Protein AF-A0A6S7GXQ9-F1 (afdb_monomer)

Secondary structure (DSSP, 8-state):
-EETTEE---------S-HHHHHTT---EE--S-HHHHHHTSTT----SSEEEEEEEEEES---TTS---EEEEEEEEEEESSSSSSS--EEEEEEEEEEETTEEEEEEEEEEEE-STTSTT-EEE-B------

Radius of gyration: 14.05 Å; Cα contacts (8 Å, |Δi|>4): 322; chains: 1; bounding box: 35×30×40 Å

Nearest PDB structures (foldseek):
  8xi2-assembly1_c  TM=3.774E-01  e=3.260E+00  Chlamydomonas reinhardtii

Structure (mmCIF, N/CA/C/O backbone):
data_AF-A0A6S7GXQ9-F1
#
_entry.id   AF-A0A6S7GXQ9-F1
#
loop_
_atom_site.group_PDB
_atom_site.id
_atom_site.type_symbol
_atom_site.label_atom_id
_atom_site.label_alt_id
_atom_site.label_comp_id
_atom_site.label_asym_id
_atom_site.label_entity_id
_atom_site.label_seq_id
_atom_site.pdbx_PDB_ins_code
_atom_site.Cartn_x
_atom_site.Cartn_y
_atom_site.Cartn_z
_atom_site.occupancy
_atom_site.B_iso_or_equiv
_atom_site.auth_seq_id
_atom_site.auth_comp_id
_atom_site.auth_asym_id
_atom_site.auth_atom_id
_atom_site.pdbx_PDB_model_num
ATOM 1 N N . MET A 1 1 ? -11.739 -3.621 -0.130 1.00 97.19 1 MET A N 1
ATOM 2 C CA . MET A 1 1 ? -11.910 -2.622 -1.210 1.00 97.19 1 MET A CA 1
ATOM 3 C C . MET A 1 1 ? -13.032 -3.061 -2.134 1.00 97.19 1 MET A C 1
ATOM 5 O O . MET A 1 1 ? -13.255 -4.259 -2.260 1.00 97.19 1 MET A O 1
ATOM 9 N N . LYS A 1 2 ? -13.736 -2.113 -2.763 1.00 98.00 2 LYS A N 1
ATOM 10 C CA . LYS A 1 2 ? -14.791 -2.396 -3.743 1.00 98.00 2 LYS A CA 1
ATOM 11 C C . LYS A 1 2 ? -14.426 -1.859 -5.127 1.00 98.00 2 LYS A C 1
ATOM 13 O O . LYS A 1 2 ? -14.180 -0.663 -5.271 1.00 98.00 2 LYS A O 1
ATOM 18 N N . VAL A 1 3 ? -14.432 -2.737 -6.131 1.00 96.38 3 VAL A N 1
ATOM 19 C CA . VAL A 1 3 ? -14.197 -2.434 -7.556 1.00 96.38 3 VAL A CA 1
ATOM 20 C C . VAL A 1 3 ? -15.261 -3.171 -8.370 1.00 96.38 3 VAL A C 1
ATOM 22 O O . VAL A 1 3 ? -15.483 -4.355 -8.143 1.00 96.38 3 VAL A O 1
ATOM 25 N N . ASN A 1 4 ? -15.948 -2.488 -9.292 1.00 95.06 4 ASN A N 1
ATOM 26 C CA . ASN A 1 4 ? -16.985 -3.086 -10.154 1.00 95.06 4 ASN A CA 1
ATOM 27 C C . ASN A 1 4 ? -18.015 -3.947 -9.390 1.00 95.06 4 ASN A C 1
ATOM 29 O O . ASN A 1 4 ? -18.331 -5.063 -9.785 1.00 95.06 4 ASN A O 1
ATOM 33 N N . ASN A 1 5 ? -18.520 -3.433 -8.264 1.00 95.50 5 ASN A N 1
ATOM 34 C CA . ASN A 1 5 ? -19.440 -4.116 -7.341 1.00 95.50 5 ASN A CA 1
ATOM 35 C C . ASN A 1 5 ? -18.917 -5.352 -6.591 1.00 95.50 5 ASN A C 1
ATOM 37 O O . ASN A 1 5 ? -19.612 -5.827 -5.695 1.00 95.50 5 ASN A O 1
ATOM 41 N N . VAL A 1 6 ? -17.688 -5.796 -6.835 1.00 97.44 6 VAL A N 1
ATOM 42 C CA . VAL A 1 6 ? -17.037 -6.847 -6.046 1.00 97.44 6 VAL A CA 1
ATOM 43 C C . VAL A 1 6 ? -16.362 -6.217 -4.838 1.00 97.44 6 VAL A C 1
ATOM 45 O O . VAL A 1 6 ? -15.643 -5.231 -4.988 1.00 97.44 6 VAL A O 1
ATOM 48 N N . THR A 1 7 ? -16.606 -6.764 -3.645 1.00 98.00 7 THR A N 1
ATOM 49 C CA . THR A 1 7 ? -16.005 -6.283 -2.393 1.00 98.00 7 THR A CA 1
ATOM 50 C C . THR A 1 7 ? -15.172 -7.392 -1.765 1.00 98.00 7 THR A C 1
ATOM 52 O O . THR A 1 7 ? -15.725 -8.412 -1.369 1.00 98.00 7 THR A O 1
ATOM 55 N N . ASN A 1 8 ? -13.867 -7.156 -1.643 1.00 98.19 8 ASN A N 1
ATOM 56 C CA . ASN A 1 8 ? -12.916 -8.065 -1.002 1.00 98.19 8 ASN A CA 1
ATOM 57 C C . ASN A 1 8 ? -12.322 -7.410 0.250 1.00 98.19 8 ASN A C 1
ATOM 59 O O . ASN A 1 8 ? -12.255 -6.178 0.344 1.00 98.19 8 ASN A O 1
ATOM 63 N N . TRP A 1 9 ? -11.856 -8.222 1.191 1.00 97.44 9 TRP A N 1
ATOM 64 C CA . TRP A 1 9 ? -11.318 -7.775 2.473 1.00 97.44 9 TRP A CA 1
ATOM 65 C C . TRP A 1 9 ? -10.086 -8.586 2.838 1.00 97.44 9 TRP A C 1
ATOM 67 O O . TRP A 1 9 ? -9.997 -9.754 2.479 1.00 97.44 9 TRP A O 1
ATOM 77 N N . ILE A 1 10 ? -9.188 -7.955 3.585 1.00 97.50 10 ILE A N 1
ATOM 78 C CA . ILE A 1 10 ? -8.099 -8.625 4.290 1.00 97.50 10 ILE A CA 1
ATOM 79 C C . ILE A 1 10 ? -8.196 -8.260 5.761 1.00 97.50 10 ILE A C 1
ATOM 81 O O . ILE A 1 10 ? -8.741 -7.205 6.106 1.00 97.50 10 ILE A O 1
ATOM 85 N N . VAL A 1 11 ? -7.636 -9.111 6.609 1.00 96.19 11 VAL A N 1
ATOM 86 C CA . VAL A 1 11 ? -7.487 -8.837 8.036 1.00 96.19 11 VAL A CA 1
ATOM 87 C C . VAL A 1 11 ? -6.031 -8.486 8.299 1.00 96.19 11 VAL A C 1
ATOM 89 O O . VAL A 1 11 ? -5.126 -9.210 7.896 1.00 96.19 11 VAL A O 1
ATOM 92 N N . ILE A 1 12 ? -5.809 -7.362 8.974 1.00 95.12 12 ILE A N 1
ATOM 93 C CA . ILE A 1 12 ? -4.497 -6.985 9.495 1.00 95.12 12 ILE A CA 1
ATOM 94 C C . ILE A 1 12 ? -4.579 -7.161 11.004 1.00 95.12 12 ILE A C 1
ATOM 96 O O . ILE A 1 12 ? -5.183 -6.334 11.685 1.00 95.12 12 ILE A O 1
ATOM 100 N N . ASP A 1 13 ? -4.006 -8.252 11.507 1.00 93.44 13 ASP A N 1
ATOM 101 C CA . ASP A 1 13 ? -3.959 -8.516 12.942 1.00 93.44 13 ASP A CA 1
ATOM 102 C C . ASP A 1 13 ? -2.902 -7.621 13.594 1.00 93.44 13 ASP A C 1
ATOM 104 O O . ASP A 1 13 ? -1.693 -7.796 13.412 1.00 93.44 13 ASP A O 1
ATOM 108 N N . ARG A 1 14 ? -3.368 -6.579 14.282 1.00 90.19 14 ARG A N 1
ATOM 109 C CA . ARG A 1 14 ? -2.509 -5.571 14.892 1.00 90.19 14 ARG A CA 1
ATOM 110 C C . ARG A 1 14 ? -3.136 -5.036 16.162 1.00 90.19 14 ARG A C 1
ATOM 112 O O . ARG A 1 14 ? -4.185 -4.398 16.134 1.00 90.19 14 ARG A O 1
ATOM 119 N N . GLN A 1 15 ? -2.423 -5.204 17.267 1.00 93.50 15 GLN A N 1
ATOM 120 C CA . GLN A 1 15 ? -2.798 -4.592 18.529 1.00 93.50 15 GLN A CA 1
ATOM 121 C C . GLN A 1 15 ? -2.445 -3.101 18.516 1.00 93.50 15 GLN A C 1
ATOM 123 O O . GLN A 1 15 ? -1.275 -2.723 18.452 1.00 93.50 15 GLN A O 1
ATOM 128 N N . ALA A 1 16 ? -3.467 -2.257 18.595 1.00 92.19 16 ALA A N 1
ATOM 129 C CA . ALA A 1 16 ? -3.341 -0.809 18.661 1.00 92.19 16 ALA A CA 1
ATOM 130 C C . ALA A 1 16 ? -4.471 -0.230 19.514 1.00 92.19 16 ALA A C 1
ATOM 132 O O . ALA A 1 16 ? -5.539 -0.818 19.639 1.00 92.19 16 ALA A O 1
ATOM 133 N N . SER A 1 17 ? -4.256 0.949 20.090 1.00 94.12 17 SER A N 1
ATOM 134 C CA . SER A 1 17 ? -5.291 1.643 20.872 1.00 94.12 17 SER A CA 1
ATOM 135 C C . SER A 1 17 ? -6.305 2.388 19.998 1.00 94.12 17 SER A C 1
ATOM 137 O O . SER A 1 17 ? -7.419 2.649 20.438 1.00 94.12 17 SER A O 1
ATOM 139 N N . SER A 1 18 ? -5.929 2.760 18.773 1.00 94.62 18 SER A N 1
ATOM 140 C CA . SER A 1 18 ? -6.826 3.313 17.755 1.00 94.62 18 SER A CA 1
ATOM 141 C C . SER A 1 18 ? -6.126 3.349 16.397 1.00 94.62 18 SER A C 1
ATOM 143 O O . SER A 1 18 ? -4.896 3.380 16.332 1.00 94.62 18 SER A O 1
ATOM 145 N N . LEU A 1 19 ? -6.892 3.463 15.307 1.00 94.75 19 LEU A N 1
ATOM 146 C CA . LEU A 1 19 ? -6.313 3.739 13.987 1.00 94.75 19 LEU A CA 1
ATOM 147 C C . LEU A 1 19 ? -5.525 5.056 13.967 1.00 94.75 19 LEU A C 1
ATOM 149 O O . LEU A 1 19 ? -4.503 5.136 13.292 1.00 94.75 19 LEU A O 1
ATOM 153 N N . PHE A 1 20 ? -5.971 6.071 14.720 1.00 95.50 20 PHE A N 1
ATOM 154 C CA . PHE A 1 20 ? -5.269 7.350 14.829 1.00 95.50 20 PHE A CA 1
ATOM 155 C C . PHE A 1 20 ? -3.837 7.153 15.336 1.00 95.50 20 PHE A C 1
ATOM 157 O O . PHE A 1 20 ? -2.905 7.641 14.705 1.00 95.50 20 PHE A O 1
ATOM 164 N N . ASN A 1 21 ? -3.646 6.370 16.399 1.00 93.50 21 ASN A N 1
ATOM 165 C CA . ASN A 1 21 ? -2.317 6.116 16.964 1.00 93.50 21 ASN A CA 1
ATOM 166 C C . ASN A 1 21 ? -1.394 5.360 16.001 1.00 93.50 21 ASN A C 1
ATOM 168 O O . ASN A 1 21 ? -0.180 5.554 16.035 1.00 93.50 21 ASN A O 1
ATOM 172 N N . GLU A 1 22 ? -1.948 4.570 15.082 1.00 94.94 22 GLU A N 1
ATOM 173 C CA . GLU A 1 22 ? -1.150 3.899 14.058 1.00 94.94 22 GLU A CA 1
ATOM 174 C C . GLU A 1 22 ? -0.676 4.845 12.953 1.00 94.94 22 GLU A C 1
ATOM 176 O O . GLU A 1 22 ? 0.435 4.681 12.450 1.00 94.94 22 GLU A O 1
ATOM 181 N N . ILE A 1 23 ? -1.453 5.877 12.611 1.00 96.31 23 ILE A N 1
ATOM 182 C CA . ILE A 1 23 ? -1.170 6.729 11.445 1.00 96.31 23 ILE A CA 1
ATOM 183 C C . ILE A 1 23 ? -0.665 8.143 11.765 1.00 96.31 23 ILE A C 1
ATOM 185 O O . ILE A 1 23 ? -0.061 8.770 10.891 1.00 96.31 23 ILE A O 1
ATOM 189 N N . ALA A 1 24 ? -0.932 8.667 12.964 1.00 96.69 24 ALA A N 1
ATOM 190 C CA . ALA A 1 24 ? -0.780 10.090 13.278 1.00 96.69 24 ALA A CA 1
ATOM 191 C C . ALA A 1 24 ? 0.678 10.561 13.322 1.00 96.69 24 ALA A C 1
ATOM 193 O O . ALA A 1 24 ? 0.976 11.649 12.837 1.00 96.69 24 ALA A O 1
ATOM 194 N N . ASP A 1 25 ? 1.585 9.740 13.855 1.00 95.31 25 ASP A N 1
ATOM 195 C CA . ASP A 1 25 ? 3.007 10.087 13.975 1.00 95.31 25 ASP A CA 1
ATOM 196 C C . ASP A 1 25 ? 3.760 10.082 12.632 1.00 95.31 25 ASP A C 1
ATOM 198 O O . ASP A 1 25 ? 4.885 10.568 12.546 1.00 95.31 25 ASP A O 1
ATOM 202 N N . GLY A 1 26 ? 3.143 9.550 11.569 1.00 96.06 26 GLY A N 1
ATOM 203 C CA . GLY A 1 26 ? 3.746 9.465 10.241 1.00 96.06 26 GLY A CA 1
ATOM 204 C C . GLY A 1 26 ? 4.929 8.498 10.139 1.00 96.06 26 GLY A C 1
ATOM 205 O O . GLY A 1 26 ? 5.579 8.463 9.096 1.00 96.06 26 GLY A O 1
ATOM 206 N N . THR A 1 27 ? 5.207 7.710 11.177 1.00 96.25 27 THR A N 1
ATOM 207 C CA . THR A 1 27 ? 6.310 6.747 11.201 1.00 96.25 27 THR A CA 1
ATOM 208 C C . THR A 1 27 ? 5.901 5.433 10.556 1.00 96.25 27 THR A C 1
ATOM 210 O O . THR A 1 27 ? 4.748 5.000 10.661 1.00 96.25 27 THR A O 1
ATOM 213 N N . PHE A 1 28 ? 6.849 4.796 9.865 1.00 97.81 28 PHE A N 1
ATOM 214 C CA . PHE A 1 28 ? 6.599 3.504 9.243 1.00 97.81 28 PHE A CA 1
ATOM 215 C C . PHE A 1 28 ? 6.380 2.428 10.307 1.00 97.81 28 PHE A C 1
ATOM 217 O O . PHE A 1 28 ? 7.220 2.236 11.186 1.00 97.81 28 PHE A O 1
ATOM 224 N N . LYS A 1 29 ? 5.281 1.685 10.177 1.00 97.25 29 LYS A N 1
ATOM 225 C CA . LYS A 1 29 ? 4.946 0.552 11.045 1.00 97.25 29 LYS A CA 1
ATOM 226 C C . LYS A 1 29 ? 4.570 -0.632 10.172 1.00 97.25 29 LYS A C 1
ATOM 228 O O . LYS A 1 29 ? 3.636 -0.518 9.386 1.00 97.25 29 LYS A O 1
ATOM 233 N N . ASN A 1 30 ? 5.291 -1.742 10.282 1.00 97.12 30 ASN A N 1
ATOM 234 C CA . ASN A 1 30 ? 5.063 -2.908 9.428 1.00 97.12 30 ASN A CA 1
ATOM 235 C C . ASN A 1 30 ? 3.732 -3.614 9.732 1.00 97.12 30 ASN A C 1
ATOM 237 O O . ASN A 1 30 ? 3.195 -3.522 10.835 1.00 97.12 30 ASN A O 1
ATOM 241 N N . THR A 1 31 ? 3.230 -4.362 8.757 1.00 96.31 31 THR A N 1
ATOM 242 C CA . THR A 1 31 ? 2.178 -5.374 8.938 1.00 96.31 31 THR A CA 1
ATOM 243 C C . THR A 1 31 ? 2.711 -6.744 8.531 1.00 96.31 31 THR A C 1
ATOM 245 O O . THR A 1 31 ? 3.842 -6.854 8.058 1.00 96.31 31 THR A O 1
ATOM 248 N N . THR A 1 32 ? 1.922 -7.792 8.757 1.00 95.94 32 THR A N 1
ATOM 249 C CA . THR A 1 32 ? 2.288 -9.183 8.448 1.00 95.94 32 THR A CA 1
ATOM 250 C C . THR A 1 32 ? 1.231 -9.879 7.588 1.00 95.94 32 THR A C 1
ATOM 252 O O . THR A 1 32 ? 1.076 -11.092 7.686 1.00 95.94 32 THR A O 1
ATOM 255 N N . ALA A 1 33 ? 0.461 -9.126 6.792 1.00 97.00 33 ALA A N 1
ATOM 256 C CA . ALA A 1 33 ? -0.601 -9.700 5.965 1.00 97.00 33 ALA A CA 1
ATOM 257 C C . ALA A 1 33 ? -0.021 -10.468 4.767 1.00 97.00 33 ALA A C 1
ATOM 259 O O . ALA A 1 33 ? -0.511 -11.531 4.406 1.00 97.00 33 ALA A O 1
ATOM 260 N N . GLY A 1 34 ? 1.060 -9.965 4.175 1.00 97.44 34 GLY A N 1
ATOM 261 C CA . GLY A 1 34 ? 1.729 -10.577 3.036 1.00 97.44 34 GLY A CA 1
ATOM 262 C C . GLY A 1 34 ? 1.193 -10.104 1.683 1.00 97.44 34 GLY A C 1
ATOM 263 O O . GLY A 1 34 ? 0.058 -9.649 1.532 1.00 97.44 34 GLY A O 1
ATOM 264 N N . LYS A 1 35 ? 2.048 -10.209 0.659 1.00 97.19 35 LYS A N 1
ATOM 265 C CA . LYS A 1 35 ? 1.786 -9.724 -0.708 1.00 97.19 35 LYS A CA 1
ATOM 266 C C . LYS A 1 35 ? 0.495 -10.281 -1.309 1.00 97.19 35 LYS A C 1
ATOM 268 O O . LYS A 1 35 ? -0.251 -9.536 -1.944 1.00 97.19 35 LYS A O 1
ATOM 273 N N . ASP A 1 36 ? 0.247 -11.572 -1.122 1.00 97.25 36 ASP A N 1
ATOM 274 C CA . ASP A 1 36 ? -0.907 -12.247 -1.715 1.00 97.25 36 ASP A CA 1
ATOM 275 C C . ASP A 1 36 ? -2.226 -11.782 -1.092 1.00 97.25 36 ASP A C 1
ATOM 277 O O . ASP A 1 36 ? -3.189 -11.559 -1.827 1.00 97.25 36 ASP A O 1
ATOM 281 N N . GLU A 1 37 ? -2.244 -11.508 0.217 1.00 98.06 37 GLU A N 1
ATOM 282 C CA . GLU A 1 37 ? -3.390 -10.873 0.873 1.00 98.06 37 GLU A CA 1
ATOM 283 C C . GLU A 1 37 ? -3.649 -9.492 0.271 1.00 98.06 37 GLU A C 1
ATOM 285 O O . GLU A 1 37 ? -4.746 -9.203 -0.202 1.00 98.06 37 GLU A O 1
ATOM 290 N N . TRP A 1 38 ? -2.629 -8.640 0.157 1.00 98.12 38 TRP A N 1
ATOM 291 C CA . TRP A 1 38 ? -2.813 -7.330 -0.473 1.00 98.12 38 TRP A CA 1
ATOM 292 C C . TRP A 1 38 ? -3.321 -7.418 -1.919 1.00 98.12 38 TRP A C 1
ATOM 294 O O . TRP A 1 38 ? -4.157 -6.604 -2.317 1.00 98.12 38 TRP A O 1
ATOM 304 N N . LYS A 1 39 ? -2.867 -8.404 -2.704 1.00 96.94 39 LYS A N 1
ATOM 305 C CA . LYS A 1 39 ? -3.373 -8.641 -4.066 1.00 96.94 39 LYS A CA 1
ATOM 306 C C . LYS A 1 39 ? -4.830 -9.114 -4.078 1.00 96.94 39 LYS A C 1
ATOM 308 O O . LYS A 1 39 ? -5.562 -8.769 -5.008 1.00 96.94 39 LYS A O 1
ATOM 313 N N . SER A 1 40 ? -5.280 -9.842 -3.055 1.00 97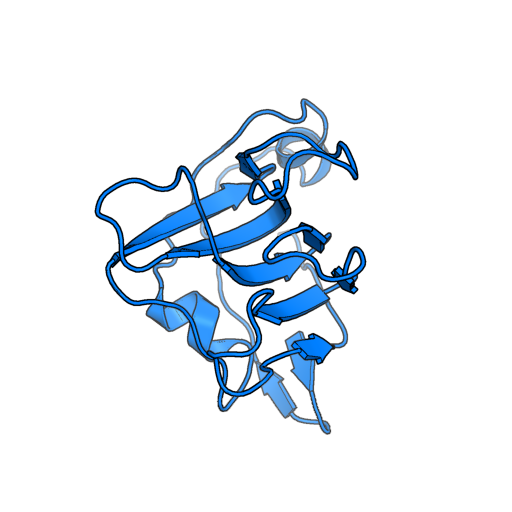.50 40 SER A N 1
ATOM 314 C CA . SER A 1 40 ? -6.658 -10.346 -2.955 1.00 97.50 40 SER A CA 1
ATOM 315 C C . SER A 1 40 ? -7.701 -9.218 -2.844 1.00 97.50 40 SER A C 1
ATOM 317 O O . SER A 1 40 ? -8.851 -9.380 -3.263 1.00 97.50 40 SER A O 1
ATOM 319 N N . LEU A 1 41 ? -7.303 -8.024 -2.380 1.00 97.44 41 LEU A N 1
ATOM 320 C CA . LEU A 1 41 ? -8.190 -6.859 -2.258 1.00 97.44 41 LEU A CA 1
ATOM 321 C C . LEU A 1 41 ? -8.819 -6.404 -3.580 1.00 97.44 41 LEU A C 1
ATOM 323 O O . LEU A 1 41 ? -9.893 -5.797 -3.556 1.00 97.44 41 LEU A O 1
ATOM 327 N N . ILE A 1 42 ? -8.149 -6.635 -4.711 1.00 96.31 42 ILE A N 1
ATOM 328 C CA . ILE A 1 42 ? -8.602 -6.214 -6.039 1.00 96.31 42 ILE A CA 1
ATOM 329 C C . ILE A 1 42 ? -8.292 -7.328 -7.041 1.00 96.31 42 ILE A C 1
ATOM 331 O O . ILE A 1 42 ? -7.130 -7.627 -7.318 1.00 96.31 42 ILE A O 1
ATOM 335 N N . ASN A 1 43 ? -9.340 -7.898 -7.640 1.00 93.44 43 ASN A N 1
ATOM 336 C CA . ASN A 1 43 ? -9.201 -8.902 -8.695 1.00 93.44 43 ASN A CA 1
ATOM 337 C C . ASN A 1 43 ? -8.393 -8.335 -9.873 1.00 93.44 43 ASN A C 1
ATOM 339 O O . ASN A 1 43 ? -8.707 -7.260 -10.386 1.00 93.44 43 ASN A O 1
ATOM 343 N N . GLY A 1 44 ? -7.365 -9.067 -10.307 1.00 91.19 44 GLY A N 1
ATOM 344 C CA . GLY A 1 44 ? -6.471 -8.633 -11.385 1.00 91.19 44 GLY A CA 1
ATOM 345 C C . GLY A 1 44 ? -5.463 -7.550 -10.982 1.00 91.19 44 GLY A C 1
ATOM 346 O O . GLY A 1 44 ? -4.846 -6.950 -11.860 1.00 91.19 44 GLY A O 1
ATOM 347 N N . SER A 1 45 ? -5.290 -7.280 -9.683 1.00 93.25 45 SER A N 1
ATOM 348 C CA . SER A 1 45 ? -4.233 -6.385 -9.209 1.00 93.25 45 SER A CA 1
ATOM 349 C C . SER A 1 45 ? -2.835 -6.926 -9.511 1.00 93.25 45 SER A C 1
ATOM 351 O O . SER A 1 45 ? -2.608 -8.135 -9.616 1.00 93.25 45 SER A O 1
ATOM 353 N N . SER A 1 46 ? -1.882 -6.005 -9.638 1.00 91.00 46 SER A N 1
ATOM 354 C CA . SER A 1 46 ? -0.492 -6.324 -9.936 1.00 91.00 46 SER A CA 1
ATOM 355 C C . SER A 1 46 ? 0.468 -5.570 -9.020 1.00 91.00 46 SER A C 1
ATOM 357 O O . SER A 1 46 ? 0.286 -4.386 -8.726 1.00 91.00 46 SER A O 1
ATOM 359 N N . LEU A 1 47 ? 1.503 -6.282 -8.584 1.00 93.25 47 LEU A N 1
ATOM 360 C CA . LEU A 1 47 ? 2.640 -5.780 -7.825 1.00 93.25 47 LEU A CA 1
ATOM 361 C C . LEU A 1 47 ? 3.903 -6.382 -8.437 1.00 93.25 47 LEU A C 1
ATOM 363 O O . LEU A 1 47 ? 3.899 -7.551 -8.817 1.00 93.25 47 LEU A O 1
ATOM 367 N N . GLN A 1 48 ? 4.978 -5.603 -8.494 1.00 92.50 48 GLN A N 1
ATOM 368 C CA . GLN A 1 48 ? 6.305 -6.099 -8.862 1.00 92.50 48 GLN A CA 1
ATOM 369 C C . GLN A 1 48 ? 6.808 -7.174 -7.889 1.00 92.50 48 GLN A C 1
ATOM 371 O O . GLN A 1 48 ? 6.248 -7.357 -6.809 1.00 92.50 48 GLN A O 1
ATOM 376 N N . GLU A 1 49 ? 7.834 -7.931 -8.283 1.00 91.81 49 GLU A N 1
ATOM 377 C CA . GLU A 1 49 ? 8.074 -9.234 -7.655 1.00 91.81 49 GLU A CA 1
ATOM 378 C C . GLU A 1 49 ? 8.776 -9.206 -6.292 1.00 91.81 49 GLU A C 1
ATOM 380 O O . GLU A 1 49 ? 8.380 -9.955 -5.395 1.00 91.81 49 GLU A O 1
ATOM 385 N N . ASN A 1 50 ? 9.753 -8.321 -6.106 1.00 93.62 50 ASN A N 1
ATOM 386 C CA . ASN A 1 50 ? 10.818 -8.534 -5.126 1.00 93.62 50 ASN A CA 1
ATOM 387 C C . ASN A 1 50 ? 10.592 -7.804 -3.797 1.00 93.62 50 ASN A C 1
ATOM 389 O O . ASN A 1 50 ? 10.274 -8.446 -2.796 1.00 93.62 50 ASN A O 1
ATOM 393 N N . CYS A 1 51 ? 10.740 -6.478 -3.747 1.00 94.75 51 CYS A N 1
ATOM 394 C CA . CYS A 1 51 ? 10.385 -5.734 -2.539 1.00 94.75 51 CYS A CA 1
ATOM 395 C C . CYS A 1 51 ? 8.888 -5.906 -2.254 1.00 94.75 51 CYS A C 1
ATOM 397 O O . CYS A 1 51 ? 8.072 -5.718 -3.148 1.00 94.75 51 CYS A O 1
ATOM 399 N N . ASN A 1 52 ? 8.525 -6.196 -1.006 1.00 96.25 52 ASN A N 1
ATOM 400 C CA . ASN A 1 52 ? 7.136 -6.350 -0.568 1.00 96.25 52 ASN A CA 1
ATOM 401 C C . ASN A 1 52 ? 6.923 -5.626 0.768 1.00 96.25 52 ASN A C 1
ATOM 403 O O . ASN A 1 52 ? 6.579 -6.232 1.780 1.00 96.25 52 ASN A O 1
ATOM 407 N N . LYS A 1 53 ? 7.217 -4.321 0.805 1.00 97.81 53 LYS A N 1
ATOM 408 C CA . LYS A 1 53 ? 7.171 -3.551 2.053 1.00 97.81 53 LYS A CA 1
ATOM 409 C C . LYS A 1 53 ? 5.749 -3.099 2.335 1.00 97.81 53 LYS A C 1
ATOM 411 O O . LYS A 1 53 ? 5.225 -2.208 1.671 1.00 97.81 53 LYS A O 1
ATOM 416 N N . GLU A 1 54 ? 5.142 -3.731 3.328 1.00 98.06 54 GLU A N 1
ATOM 417 C CA . GLU A 1 54 ? 3.780 -3.462 3.776 1.00 98.06 54 GLU A CA 1
ATOM 418 C C . GLU A 1 54 ? 3.737 -2.752 5.129 1.00 98.06 54 GLU A C 1
ATOM 420 O O . GLU A 1 54 ? 4.615 -2.934 5.978 1.00 98.06 54 GLU A O 1
ATOM 425 N N . GLY A 1 55 ? 2.705 -1.937 5.327 1.00 97.75 55 GLY A N 1
ATOM 426 C CA . GLY A 1 55 ? 2.430 -1.317 6.609 1.00 97.75 55 GLY A CA 1
ATOM 427 C C . GLY A 1 55 ? 1.760 0.047 6.524 1.00 97.75 55 GLY A C 1
ATOM 428 O O . GLY A 1 55 ? 1.104 0.402 5.542 1.00 97.75 55 GLY A O 1
ATOM 429 N N . TYR A 1 56 ? 1.948 0.820 7.589 1.00 97.81 56 TYR A N 1
ATOM 430 C CA . TYR A 1 56 ? 1.456 2.181 7.749 1.00 97.81 56 TYR A CA 1
ATOM 431 C C . TYR A 1 56 ? 2.546 3.196 7.407 1.00 97.81 56 TYR A C 1
ATOM 433 O O . TYR A 1 56 ? 3.726 2.956 7.658 1.00 97.81 56 TYR A O 1
ATOM 441 N N . ASN A 1 57 ? 2.136 4.351 6.878 1.00 97.81 57 ASN A N 1
ATOM 442 C CA . ASN A 1 57 ? 2.970 5.530 6.618 1.00 97.81 57 ASN A CA 1
ATOM 443 C C . ASN A 1 57 ? 4.264 5.249 5.835 1.00 97.81 57 ASN A C 1
ATOM 445 O O . ASN A 1 57 ? 5.314 5.822 6.130 1.00 97.81 57 ASN A O 1
ATOM 449 N N . PHE A 1 58 ? 4.218 4.383 4.824 1.00 97.31 58 PHE A N 1
ATOM 450 C CA . PHE A 1 58 ? 5.378 4.219 3.958 1.00 97.31 58 PHE A CA 1
ATOM 451 C C . PHE A 1 58 ? 5.598 5.485 3.121 1.00 97.31 58 PHE A C 1
ATOM 453 O O . PHE A 1 58 ? 4.664 6.060 2.551 1.00 97.31 58 PHE A O 1
ATOM 460 N N . HIS A 1 59 ? 6.860 5.896 3.030 1.00 94.69 59 HIS A N 1
ATOM 461 C CA . HIS A 1 59 ? 7.293 7.032 2.239 1.00 94.69 59 HIS A CA 1
ATOM 462 C C . HIS A 1 59 ? 8.719 6.823 1.729 1.00 94.69 59 HIS A C 1
ATOM 464 O O . HIS A 1 59 ? 9.610 6.478 2.507 1.00 94.69 59 HIS A O 1
ATOM 470 N N . LYS A 1 60 ? 8.943 7.055 0.436 1.00 92.44 60 LYS A N 1
ATOM 471 C CA . LYS A 1 60 ? 10.270 7.015 -0.181 1.00 92.44 60 LYS A CA 1
ATOM 472 C C . LYS A 1 60 ? 10.355 8.009 -1.337 1.00 92.44 60 LYS A C 1
ATOM 474 O O . LYS A 1 60 ? 9.372 8.218 -2.049 1.00 92.44 60 LYS A O 1
ATOM 479 N N . GLY A 1 61 ? 11.548 8.567 -1.527 1.00 85.38 61 GLY A N 1
ATOM 480 C CA . GLY A 1 61 ? 11.864 9.501 -2.604 1.00 85.38 61 GLY A CA 1
ATOM 481 C C . GLY A 1 61 ? 11.520 10.953 -2.288 1.00 85.38 61 GLY A C 1
ATOM 482 O O . GLY A 1 61 ? 10.954 11.263 -1.243 1.00 85.38 61 GLY A O 1
ATOM 483 N N . HIS A 1 62 ? 11.861 11.841 -3.219 1.00 72.38 62 HIS A N 1
ATOM 484 C CA . HIS A 1 62 ? 11.572 13.272 -3.142 1.00 72.38 62 HIS A CA 1
ATOM 485 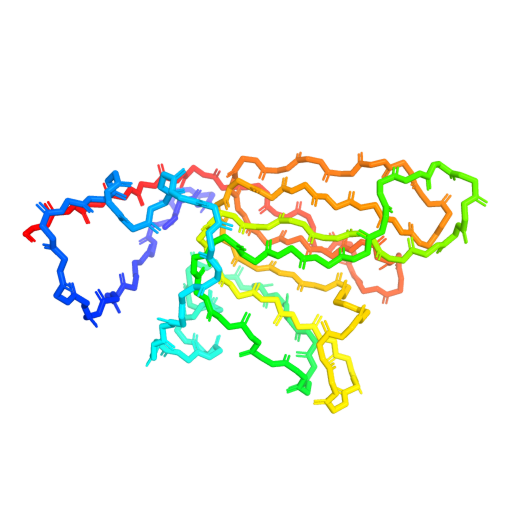C C . HIS A 1 62 ? 10.388 13.620 -4.041 1.00 72.38 62 HIS A C 1
ATOM 487 O O . HIS A 1 62 ? 10.299 13.137 -5.165 1.00 72.38 62 HIS A O 1
ATOM 493 N N . SER A 1 63 ? 9.478 14.472 -3.567 1.00 67.88 63 SER A N 1
ATOM 494 C CA . SER A 1 63 ? 8.310 14.919 -4.346 1.00 67.88 63 SER A CA 1
ATOM 495 C C . SER A 1 63 ? 8.665 15.834 -5.524 1.00 67.88 63 SER A C 1
ATOM 497 O O . SER A 1 63 ? 7.776 16.228 -6.285 1.00 67.88 63 SER A O 1
ATOM 499 N N . ASP A 1 64 ? 9.942 16.188 -5.660 1.00 65.50 64 ASP A N 1
ATOM 500 C CA . ASP A 1 64 ? 10.407 17.255 -6.532 1.00 65.50 64 ASP A CA 1
ATOM 501 C C . ASP A 1 64 ? 10.333 16.862 -8.005 1.00 65.50 64 ASP A C 1
ATOM 503 O O . ASP A 1 64 ? 10.745 15.782 -8.442 1.00 65.50 64 ASP A O 1
ATOM 507 N N . VAL A 1 65 ? 9.773 17.791 -8.776 1.00 56.69 65 VAL A N 1
ATOM 508 C CA . VAL A 1 65 ? 9.260 17.580 -10.130 1.00 56.69 65 VAL A CA 1
ATOM 509 C C . VAL A 1 65 ? 10.362 17.241 -11.134 1.00 56.69 65 VAL A C 1
ATOM 511 O O . VAL A 1 65 ? 10.121 16.475 -12.070 1.00 56.69 65 VAL A O 1
ATOM 514 N N . GLU A 1 66 ? 11.554 17.787 -10.908 1.00 58.09 66 GLU A N 1
ATOM 515 C CA . GLU A 1 66 ? 12.665 17.841 -11.863 1.00 58.09 66 GLU A CA 1
ATOM 516 C C . GLU A 1 66 ? 13.569 16.608 -11.828 1.00 58.09 66 GLU A C 1
ATOM 518 O O . GLU A 1 66 ? 14.309 16.349 -12.771 1.00 58.09 66 GLU A O 1
ATOM 523 N N . SER A 1 67 ? 13.502 15.820 -10.758 1.00 60.03 67 SER A N 1
ATOM 524 C CA . SER A 1 67 ? 14.565 14.867 -10.448 1.00 60.03 67 SER A CA 1
ATOM 525 C C . SER A 1 67 ? 14.466 13.525 -11.185 1.00 60.03 67 SER A C 1
ATOM 527 O O . SER A 1 67 ? 15.404 12.735 -11.158 1.00 60.03 67 SER A O 1
ATOM 529 N N . GLY A 1 68 ? 13.327 13.227 -11.825 1.00 63.75 68 GLY A N 1
ATOM 530 C CA . GLY A 1 68 ? 13.068 11.926 -12.463 1.00 63.75 68 GLY A CA 1
ATOM 531 C C . GLY A 1 68 ? 13.003 10.738 -11.487 1.00 63.75 68 GLY A C 1
ATOM 532 O O . GLY A 1 68 ? 12.618 9.639 -11.892 1.00 63.75 68 GLY A O 1
ATOM 533 N N . PHE A 1 69 ? 13.321 10.9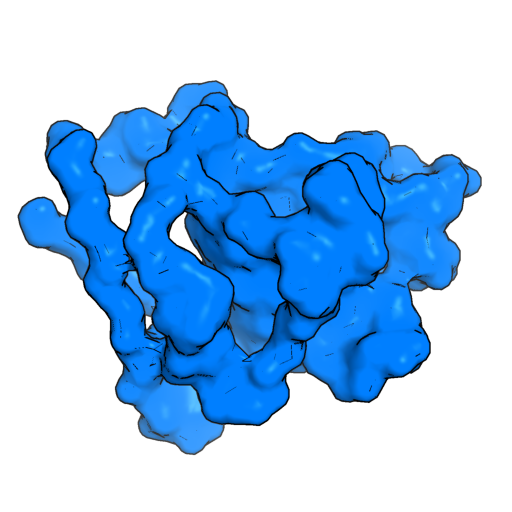54 -10.205 1.00 77.31 69 PHE A N 1
ATOM 534 C CA . PHE A 1 69 ? 13.307 9.936 -9.169 1.00 77.31 69 PHE A CA 1
ATOM 535 C C . PHE A 1 69 ? 11.889 9.471 -8.845 1.00 77.31 69 PHE A C 1
ATOM 537 O O . PHE A 1 69 ? 10.886 10.156 -9.062 1.00 77.31 69 PHE A O 1
ATOM 544 N N . ILE A 1 70 ? 11.830 8.257 -8.312 1.00 85.81 70 ILE A N 1
ATOM 545 C CA . ILE A 1 70 ? 10.600 7.649 -7.835 1.00 85.81 70 ILE A CA 1
ATOM 546 C C . ILE A 1 70 ? 10.255 8.231 -6.467 1.00 85.81 70 ILE A C 1
ATOM 548 O O . ILE A 1 70 ? 11.045 8.155 -5.533 1.00 85.81 70 ILE A O 1
ATOM 552 N N . TYR A 1 71 ? 9.045 8.762 -6.362 1.00 89.88 71 TYR A N 1
ATOM 553 C CA . TYR A 1 71 ? 8.383 9.172 -5.137 1.00 89.88 71 TYR A CA 1
ATOM 554 C C . TYR A 1 71 ? 7.180 8.272 -4.902 1.00 89.88 71 TYR A C 1
ATOM 556 O O . TYR A 1 71 ? 6.331 8.116 -5.786 1.00 89.88 71 TYR A O 1
ATOM 564 N N . MET A 1 72 ? 7.058 7.734 -3.695 1.00 92.12 72 MET A N 1
ATOM 565 C CA . MET A 1 72 ? 5.870 7.000 -3.294 1.00 92.12 72 MET A CA 1
ATOM 566 C C . MET A 1 72 ? 5.566 7.214 -1.824 1.00 92.12 72 MET A C 1
ATOM 568 O O . MET A 1 72 ? 6.412 7.019 -0.953 1.00 92.12 72 MET A O 1
ATOM 572 N N . LYS A 1 73 ? 4.320 7.581 -1.556 1.00 94.81 73 LYS A N 1
ATOM 573 C CA . LYS A 1 73 ? 3.723 7.664 -0.234 1.00 94.81 73 LYS A CA 1
ATOM 574 C C . LYS A 1 73 ? 2.463 6.816 -0.224 1.00 94.81 73 LYS A C 1
ATOM 576 O O . LYS A 1 73 ? 1.621 6.959 -1.108 1.00 94.81 73 LYS A O 1
ATOM 581 N N . ILE A 1 74 ? 2.323 5.973 0.789 1.00 96.75 74 ILE A N 1
ATOM 582 C CA . ILE A 1 74 ? 1.109 5.200 1.036 1.00 96.75 74 ILE A CA 1
ATOM 583 C C . ILE A 1 74 ? 0.812 5.206 2.531 1.00 96.75 74 ILE A C 1
ATOM 585 O O . ILE A 1 74 ? 1.705 5.056 3.366 1.00 96.75 74 ILE A O 1
ATOM 589 N N . ARG A 1 75 ? -0.450 5.457 2.884 1.00 97.62 75 ARG A N 1
ATOM 590 C CA . ARG A 1 75 ? -0.854 5.589 4.285 1.00 97.62 75 ARG A CA 1
ATOM 591 C C . ARG A 1 75 ? -1.011 4.235 4.954 1.00 97.62 75 ARG A C 1
ATOM 593 O O . ARG A 1 75 ? -0.575 4.087 6.087 1.00 97.62 75 ARG A O 1
ATOM 600 N N . ILE A 1 76 ? -1.646 3.295 4.265 1.00 98.00 76 ILE A N 1
ATOM 601 C CA . ILE A 1 76 ? -1.832 1.908 4.697 1.00 98.00 76 ILE A CA 1
ATOM 602 C C . ILE A 1 76 ? -1.767 1.065 3.435 1.00 98.00 76 ILE A C 1
ATOM 604 O O . ILE A 1 76 ? -2.567 1.299 2.530 1.00 98.00 76 ILE A O 1
ATOM 608 N N . GLY A 1 77 ? -0.833 0.131 3.334 1.00 98.12 77 GLY A N 1
ATOM 609 C CA . GLY A 1 77 ? -0.725 -0.682 2.132 1.00 98.12 77 GLY A CA 1
ATOM 610 C C . GLY A 1 77 ? 0.610 -1.368 1.959 1.00 98.12 77 GLY A C 1
ATOM 611 O O . GLY A 1 77 ? 1.458 -1.341 2.845 1.00 98.12 77 GLY A O 1
ATOM 612 N N . ILE A 1 78 ? 0.789 -1.935 0.774 1.00 98.31 78 ILE A N 1
ATOM 613 C CA . ILE A 1 78 ? 2.031 -2.544 0.315 1.00 98.31 78 ILE A CA 1
ATOM 614 C C . ILE A 1 78 ? 2.601 -1.761 -0.860 1.00 98.31 78 ILE A C 1
ATOM 616 O O . ILE A 1 78 ? 1.861 -1.306 -1.736 1.00 98.31 78 ILE A O 1
ATOM 620 N N . VAL A 1 79 ? 3.924 -1.639 -0.892 1.00 96.81 79 VAL A N 1
ATOM 621 C CA . VAL A 1 79 ? 4.680 -1.195 -2.063 1.00 96.81 79 VAL A CA 1
ATOM 622 C C . VAL A 1 79 ? 5.596 -2.307 -2.554 1.00 96.81 79 VAL A C 1
ATOM 624 O O . VAL A 1 79 ? 6.086 -3.114 -1.759 1.00 96.81 79 VAL A O 1
ATOM 627 N N . ALA A 1 80 ? 5.853 -2.316 -3.858 1.00 95.06 80 ALA A N 1
ATOM 628 C CA . ALA A 1 80 ? 6.740 -3.279 -4.482 1.00 95.06 80 ALA A CA 1
ATOM 629 C C . ALA A 1 80 ? 7.561 -2.693 -5.636 1.00 95.06 80 ALA A C 1
ATOM 631 O O . ALA A 1 80 ? 7.144 -1.750 -6.322 1.00 95.06 80 ALA A O 1
ATOM 632 N N . ASN A 1 81 ? 8.735 -3.293 -5.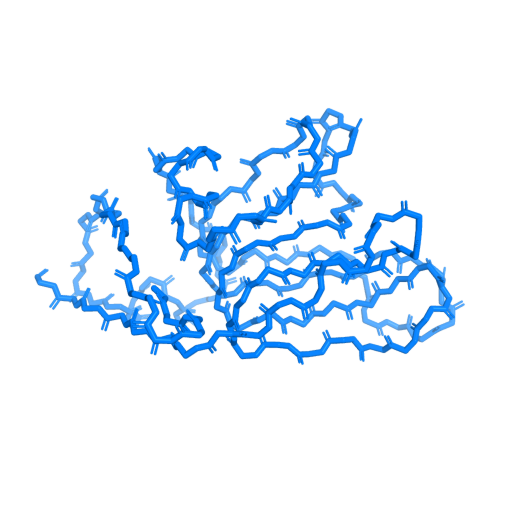851 1.00 93.00 81 ASN A N 1
ATOM 633 C CA . ASN A 1 81 ? 9.585 -3.118 -7.028 1.00 93.00 81 ASN A CA 1
ATOM 634 C C . ASN A 1 81 ? 10.281 -4.438 -7.414 1.00 93.00 81 ASN A C 1
ATOM 636 O O . ASN A 1 81 ? 10.149 -5.456 -6.740 1.00 93.00 81 ASN A O 1
ATOM 640 N N . ASN A 1 82 ? 11.034 -4.420 -8.514 1.00 91.81 82 ASN A N 1
ATOM 641 C CA . ASN A 1 82 ? 11.836 -5.562 -8.970 1.00 91.81 82 ASN A CA 1
ATOM 642 C C . ASN A 1 82 ? 13.242 -5.610 -8.343 1.00 91.81 82 ASN A C 1
ATOM 644 O O . ASN A 1 82 ? 14.092 -6.361 -8.809 1.00 91.81 82 ASN A O 1
ATOM 648 N N . GLN A 1 83 ? 13.522 -4.799 -7.323 1.00 91.38 83 GLN A N 1
ATOM 649 C CA . GLN A 1 83 ? 14.832 -4.735 -6.678 1.00 91.38 83 GLN A CA 1
ATOM 650 C C . GLN A 1 83 ? 14.721 -5.404 -5.305 1.00 91.38 83 GLN A C 1
ATOM 652 O O . GLN A 1 83 ? 13.619 -5.632 -4.808 1.00 91.38 83 GLN A O 1
ATOM 657 N N . ASN A 1 84 ? 15.855 -5.774 -4.715 1.00 92.06 84 ASN A N 1
ATOM 658 C CA . ASN A 1 84 ? 15.860 -6.414 -3.396 1.00 92.06 84 ASN A CA 1
ATOM 659 C C . ASN A 1 84 ? 15.524 -5.412 -2.283 1.00 92.06 84 ASN A C 1
ATOM 661 O O . ASN A 1 84 ? 14.984 -5.785 -1.244 1.00 92.06 84 ASN A O 1
ATOM 665 N N . ASP A 1 85 ? 15.851 -4.141 -2.503 1.00 92.81 85 ASP A N 1
ATOM 666 C CA . ASP A 1 85 ? 15.481 -3.028 -1.644 1.00 92.81 85 ASP A CA 1
ATOM 667 C C . ASP A 1 85 ? 14.169 -2.368 -2.094 1.00 92.81 85 ASP A C 1
ATOM 669 O O . ASP A 1 85 ? 13.692 -2.532 -3.216 1.00 92.81 85 ASP A O 1
ATOM 673 N N . CYS A 1 86 ? 13.605 -1.563 -1.200 1.00 92.75 86 CYS A N 1
ATOM 674 C CA . CYS A 1 86 ? 12.355 -0.842 -1.411 1.00 92.75 86 CYS A CA 1
ATOM 675 C C . CYS A 1 86 ? 12.584 0.651 -1.669 1.00 92.75 86 CYS A C 1
ATOM 677 O O . CYS A 1 86 ? 11.779 1.479 -1.231 1.00 92.75 86 CYS A O 1
ATOM 679 N N . ASP A 1 87 ? 13.690 1.007 -2.330 1.00 90.38 87 ASP A N 1
ATOM 680 C CA . ASP A 1 87 ? 14.088 2.405 -2.489 1.00 90.38 87 ASP A CA 1
ATOM 681 C C . ASP A 1 87 ? 13.484 3.071 -3.725 1.00 90.38 87 ASP A C 1
ATOM 683 O O . ASP A 1 87 ? 13.346 4.294 -3.768 1.00 90.38 87 ASP A O 1
ATOM 687 N N . THR A 1 88 ? 13.057 2.266 -4.696 1.00 89.25 88 THR A N 1
ATOM 688 C CA . THR A 1 88 ? 12.450 2.704 -5.961 1.00 89.25 88 THR A CA 1
ATOM 689 C C . THR A 1 88 ? 11.119 1.984 -6.252 1.00 89.25 88 THR A C 1
ATOM 691 O O . THR A 1 88 ? 10.954 1.398 -7.324 1.00 89.25 88 THR A O 1
ATOM 694 N N . PRO A 1 89 ? 10.142 1.981 -5.322 1.00 91.69 89 PRO A N 1
ATOM 695 C CA . PRO A 1 89 ? 8.859 1.294 -5.507 1.00 91.69 89 PRO A CA 1
ATOM 696 C C . PRO A 1 89 ? 8.099 1.824 -6.731 1.00 91.69 89 PRO A C 1
ATOM 698 O O 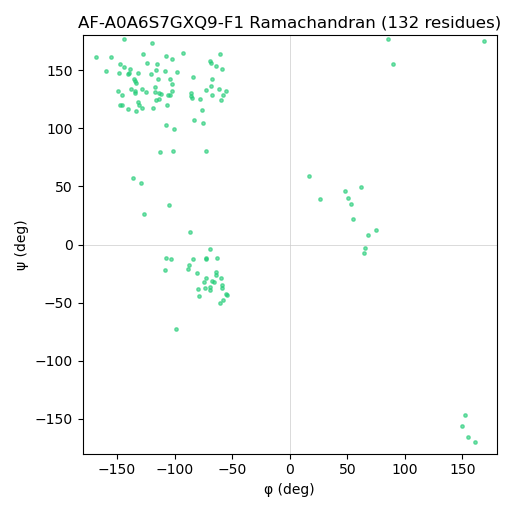. PRO A 1 89 ? 7.824 3.017 -6.800 1.00 91.69 89 PRO A O 1
ATOM 701 N N . ASN A 1 90 ? 7.716 0.975 -7.694 1.00 88.94 90 ASN A N 1
ATOM 702 C CA . ASN A 1 90 ? 6.920 1.426 -8.852 1.00 88.94 90 ASN A CA 1
ATOM 703 C C . ASN A 1 90 ? 5.461 0.966 -8.802 1.00 88.94 90 ASN A C 1
ATOM 705 O O . ASN A 1 90 ? 4.644 1.486 -9.568 1.00 88.94 90 ASN A O 1
ATOM 709 N N . THR A 1 91 ? 5.123 0.041 -7.899 1.00 92.69 91 THR A N 1
ATOM 710 C CA . THR A 1 91 ? 3.771 -0.510 -7.740 1.00 92.69 91 THR A CA 1
ATOM 711 C C . THR A 1 91 ? 3.324 -0.504 -6.282 1.00 92.69 91 THR A C 1
ATOM 713 O O . THR A 1 91 ? 4.147 -0.639 -5.377 1.00 92.69 91 THR A O 1
ATOM 716 N N . CYS A 1 92 ? 2.026 -0.334 -6.037 1.00 95.50 92 CYS A N 1
ATOM 717 C CA . CYS A 1 92 ? 1.451 -0.424 -4.696 1.00 95.50 92 CYS A CA 1
ATOM 718 C C . CYS A 1 92 ? -0.038 -0.791 -4.699 1.00 95.50 92 CYS A C 1
ATOM 720 O O . CYS A 1 92 ? -0.736 -0.649 -5.709 1.00 95.50 92 CYS A O 1
ATOM 722 N N . ILE A 1 93 ? -0.524 -1.259 -3.547 1.00 97.19 93 ILE A N 1
ATOM 723 C CA . ILE A 1 93 ? -1.947 -1.453 -3.244 1.00 97.19 93 ILE A CA 1
ATOM 724 C C . ILE A 1 93 ? -2.215 -0.892 -1.851 1.00 97.19 93 ILE A C 1
ATOM 726 O O . ILE A 1 93 ? -1.484 -1.206 -0.915 1.00 97.19 93 ILE A O 1
ATOM 730 N N . GLY A 1 94 ? -3.269 -0.092 -1.695 1.00 97.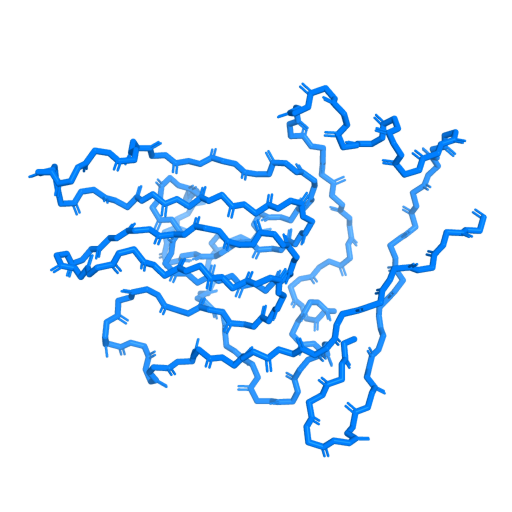62 94 GLY A N 1
ATOM 731 C CA . GLY A 1 94 ? -3.695 0.377 -0.377 1.00 97.62 94 GLY A CA 1
ATOM 732 C C . GLY A 1 94 ? -4.420 1.715 -0.401 1.00 97.62 94 GLY A C 1
ATOM 733 O O . GLY A 1 94 ? -5.158 2.011 -1.338 1.00 97.62 94 GLY A O 1
ATOM 734 N N . PHE A 1 95 ? -4.234 2.501 0.656 1.00 97.62 95 PHE A N 1
ATOM 735 C CA . PHE A 1 95 ? -4.958 3.731 0.970 1.00 97.62 95 PHE A CA 1
ATOM 736 C C . PHE A 1 95 ? -4.009 4.926 1.070 1.00 97.62 95 PHE A C 1
ATOM 738 O O . PHE A 1 95 ? -2.884 4.809 1.557 1.00 97.62 95 PHE A O 1
ATOM 745 N N . GLY A 1 96 ? -4.492 6.102 0.670 1.00 96.12 96 GLY A N 1
ATOM 746 C CA . GLY A 1 96 ? -3.759 7.363 0.721 1.00 96.12 96 GLY A CA 1
ATOM 747 C C . GLY A 1 96 ? -2.502 7.340 -0.141 1.00 96.12 96 GLY A C 1
ATOM 748 O O . GLY A 1 96 ? -1.426 7.671 0.358 1.00 96.12 96 GLY A O 1
ATOM 749 N N . ILE A 1 97 ? -2.631 6.907 -1.398 1.00 94.31 97 ILE A N 1
ATOM 750 C CA . ILE A 1 97 ? -1.508 6.767 -2.322 1.00 94.31 97 ILE A CA 1
ATOM 751 C C . ILE A 1 97 ? -1.233 8.112 -2.995 1.00 94.31 97 ILE A C 1
ATOM 753 O O . ILE A 1 97 ? -2.112 8.704 -3.625 1.00 94.31 97 ILE A O 1
ATOM 757 N N . SER A 1 98 ? 0.014 8.561 -2.906 1.00 91.56 98 SER A N 1
ATOM 758 C CA . SER A 1 98 ? 0.558 9.641 -3.723 1.00 91.56 98 SER A CA 1
ATOM 759 C C . SER A 1 98 ? 1.890 9.183 -4.283 1.00 91.56 98 SER A C 1
ATOM 761 O O . SER A 1 98 ? 2.778 8.783 -3.531 1.00 91.56 98 SER A O 1
ATOM 763 N N . ALA A 1 99 ? 2.025 9.197 -5.601 1.00 89.38 99 ALA A N 1
ATOM 764 C CA . ALA A 1 99 ? 3.229 8.721 -6.250 1.00 89.38 99 ALA A CA 1
ATOM 765 C C . ALA A 1 99 ? 3.600 9.609 -7.443 1.00 89.38 99 ALA A C 1
ATOM 767 O O . ALA A 1 99 ? 2.738 10.147 -8.140 1.00 89.38 99 ALA A O 1
ATOM 768 N N . ARG A 1 100 ? 4.903 9.748 -7.693 1.00 86.75 100 ARG A N 1
ATOM 769 C CA . ARG A 1 100 ? 5.488 10.426 -8.860 1.00 86.75 100 ARG A CA 1
ATOM 770 C C . ARG A 1 100 ? 6.695 9.620 -9.354 1.00 86.75 100 ARG A C 1
ATOM 772 O O . ARG A 1 100 ? 7.368 8.986 -8.554 1.00 86.75 100 ARG A O 1
ATOM 779 N N . GLY A 1 101 ? 6.974 9.601 -10.651 1.00 82.88 101 GLY A N 1
ATOM 780 C CA . GLY A 1 101 ? 8.148 8.898 -11.169 1.00 82.88 101 GLY A CA 1
ATOM 781 C C . GLY A 1 101 ? 8.134 8.772 -12.682 1.00 82.88 101 GLY A C 1
ATOM 782 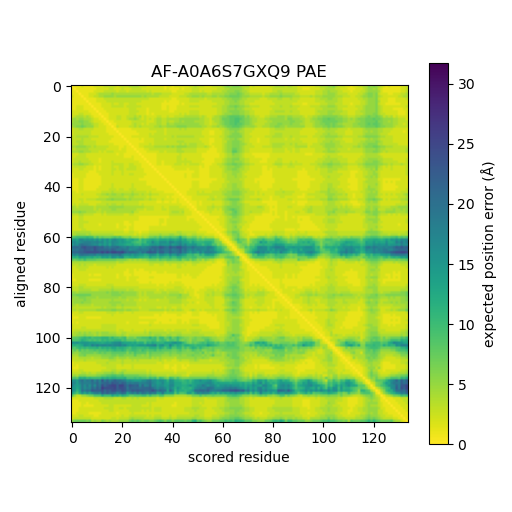O O . GLY A 1 101 ? 7.154 9.155 -13.313 1.00 82.88 101 GLY A O 1
ATOM 783 N N . CYS A 1 102 ? 9.209 8.237 -13.266 1.00 78.50 102 CYS A N 1
ATOM 784 C CA . CYS A 1 102 ? 9.263 7.867 -14.688 1.00 78.50 102 CYS A CA 1
ATOM 785 C C . CYS A 1 102 ? 8.864 9.002 -15.658 1.00 78.50 102 CYS A C 1
ATOM 787 O O . CYS A 1 102 ? 8.238 8.752 -16.684 1.00 78.50 102 CYS A O 1
ATOM 789 N N . HIS A 1 103 ? 9.207 10.252 -15.317 1.00 72.38 103 HIS A N 1
ATOM 790 C CA . HIS A 1 103 ? 8.857 11.469 -16.069 1.00 72.38 103 HIS A CA 1
ATOM 791 C C . HIS A 1 103 ? 7.355 11.661 -16.340 1.00 72.38 103 HIS A C 1
ATOM 793 O O . HIS A 1 103 ? 6.979 12.402 -17.246 1.00 72.38 103 HIS A O 1
ATOM 799 N N . ILE A 1 104 ? 6.487 11.035 -15.541 1.00 72.31 104 ILE A N 1
ATOM 800 C CA . ILE A 1 104 ? 5.044 11.247 -15.622 1.00 72.31 104 ILE A CA 1
ATOM 801 C C . ILE A 1 104 ? 4.539 12.170 -14.509 1.00 72.31 104 ILE A C 1
ATOM 803 O O . ILE A 1 104 ? 5.178 12.355 -13.468 1.00 72.31 104 ILE A O 1
ATOM 807 N N . TYR A 1 105 ? 3.361 12.754 -14.734 1.00 74.50 105 TYR A N 1
ATOM 808 C CA . TYR A 1 105 ? 2.661 13.555 -13.733 1.00 74.50 105 TYR A CA 1
ATOM 809 C C . TYR A 1 105 ? 2.358 12.740 -12.471 1.00 74.50 105 TYR A C 1
ATOM 811 O O . TYR A 1 105 ? 2.168 11.522 -12.526 1.00 74.50 105 TYR A O 1
ATOM 819 N N . ALA A 1 106 ? 2.292 13.435 -11.333 1.00 77.94 106 ALA A N 1
ATOM 820 C CA . ALA A 1 106 ? 1.931 12.823 -10.063 1.00 77.94 106 ALA A CA 1
ATOM 821 C C . ALA A 1 106 ? 0.572 12.113 -10.173 1.00 77.94 106 ALA A C 1
ATOM 823 O O . ALA A 1 106 ? -0.402 12.676 -10.675 1.00 77.94 106 ALA A O 1
ATOM 824 N N . ARG A 1 107 ? 0.516 10.873 -9.688 1.00 81.69 107 ARG A N 1
ATOM 825 C CA . ARG A 1 107 ? -0.703 10.076 -9.580 1.00 81.69 107 ARG A CA 1
ATOM 826 C C . ARG A 1 107 ? -1.109 10.017 -8.115 1.00 81.69 107 ARG A C 1
ATOM 828 O O . ARG A 1 107 ? -0.354 9.538 -7.271 1.00 81.69 107 ARG A O 1
ATOM 835 N N . ASN A 1 108 ? -2.309 10.507 -7.832 1.00 85.94 108 ASN A N 1
ATOM 836 C CA . ASN A 1 108 ? -2.912 10.451 -6.510 1.00 85.94 108 ASN A CA 1
ATOM 837 C C . ASN A 1 108 ? -4.135 9.542 -6.581 1.00 85.94 108 ASN A C 1
ATOM 839 O O . ASN A 1 108 ? -5.033 9.779 -7.387 1.00 85.94 108 ASN A O 1
ATOM 843 N N . THR A 1 109 ? -4.167 8.529 -5.723 1.00 89.12 109 THR A N 1
ATOM 844 C CA . THR A 1 109 ? -5.259 7.559 -5.659 1.00 89.12 109 THR A CA 1
ATOM 845 C C . THR A 1 109 ? -5.647 7.383 -4.195 1.00 89.12 109 THR A C 1
ATOM 847 O O . THR A 1 109 ? -4.855 6.898 -3.389 1.00 89.12 109 THR A O 1
ATOM 850 N N . THR A 1 110 ? -6.872 7.779 -3.829 1.00 92.69 110 THR A N 1
ATOM 851 C CA . THR A 1 110 ? -7.366 7.675 -2.442 1.00 92.69 110 THR A CA 1
ATOM 852 C C . THR A 1 110 ? -7.265 6.248 -1.919 1.00 92.69 110 THR A C 1
ATOM 854 O O . THR A 1 110 ? -6.818 6.038 -0.796 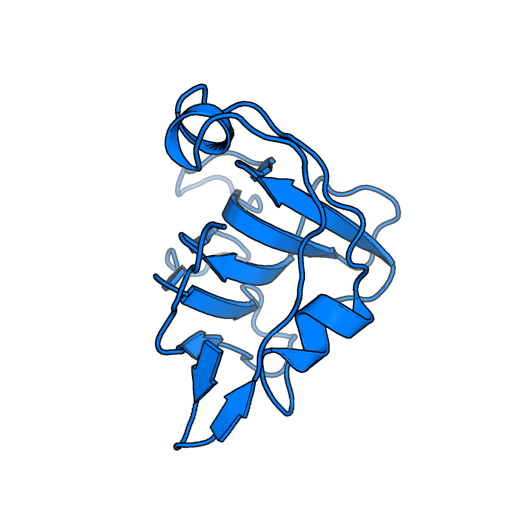1.00 92.69 110 THR A O 1
ATOM 857 N N . CYS A 1 111 ? -7.630 5.265 -2.739 1.00 96.25 111 CYS A N 1
ATOM 858 C CA . CYS A 1 111 ? -7.326 3.860 -2.512 1.00 96.25 111 CYS A CA 1
ATOM 859 C C . CYS A 1 111 ? -7.424 3.059 -3.810 1.00 96.25 111 CYS A C 1
ATOM 861 O O . CYS A 1 111 ? -8.215 3.402 -4.693 1.00 96.25 111 CYS A O 1
ATOM 863 N N . GLY A 1 112 ? -6.629 2.000 -3.930 1.00 95.88 112 GLY A N 1
ATOM 864 C CA . GLY A 1 112 ? -6.588 1.195 -5.145 1.00 95.88 112 GLY A CA 1
ATOM 865 C C . GLY A 1 112 ? -5.276 0.447 -5.347 1.00 95.88 112 GLY A C 1
ATOM 866 O O . GLY A 1 112 ? -4.460 0.357 -4.431 1.00 95.88 112 GLY A O 1
ATOM 867 N N . ASN A 1 113 ? -5.082 -0.051 -6.567 1.00 94.69 113 ASN A N 1
ATOM 868 C CA . ASN A 1 113 ? -3.810 -0.566 -7.073 1.00 94.69 113 ASN A CA 1
ATOM 869 C C . ASN A 1 113 ? -3.225 0.449 -8.059 1.00 94.69 113 ASN A C 1
ATOM 871 O O . ASN A 1 113 ? -3.928 0.883 -8.971 1.00 94.69 113 ASN A O 1
ATOM 875 N N . LEU A 1 114 ? -1.965 0.835 -7.868 1.00 92.50 114 LEU A N 1
ATOM 876 C CA . LEU A 1 114 ? -1.284 1.823 -8.696 1.00 92.50 114 LEU A CA 1
ATOM 877 C C . LEU A 1 114 ? 0.056 1.283 -9.200 1.00 92.50 114 LEU A C 1
ATOM 879 O O . LEU A 1 114 ? 0.868 0.806 -8.412 1.00 92.50 114 LEU A O 1
ATOM 883 N N . ALA A 1 115 ? 0.312 1.469 -10.492 1.00 89.62 115 ALA A N 1
ATOM 884 C CA . ALA A 1 115 ? 1.629 1.421 -11.114 1.00 89.62 115 ALA A CA 1
ATOM 885 C C . ALA A 1 115 ? 1.976 2.794 -11.708 1.00 89.62 115 ALA A C 1
ATOM 887 O O . ALA A 1 115 ? 1.132 3.433 -12.352 1.00 89.62 115 ALA A O 1
ATOM 888 N N . ILE A 1 116 ? 3.209 3.259 -11.485 1.00 84.06 116 ILE A N 1
ATOM 889 C CA . ILE A 1 116 ? 3.631 4.608 -11.891 1.00 84.06 116 ILE A CA 1
ATOM 890 C C . ILE A 1 116 ? 4.505 4.670 -13.145 1.00 84.06 116 ILE A C 1
ATOM 892 O O . ILE A 1 116 ? 4.670 5.733 -13.729 1.00 84.06 116 ILE A O 1
ATOM 896 N N . CYS A 1 117 ? 5.025 3.540 -13.610 1.00 78.81 117 CYS A N 1
ATOM 897 C CA . CYS A 1 117 ? 5.825 3.486 -14.830 1.00 78.81 117 CYS A CA 1
ATOM 898 C C . CYS A 1 117 ? 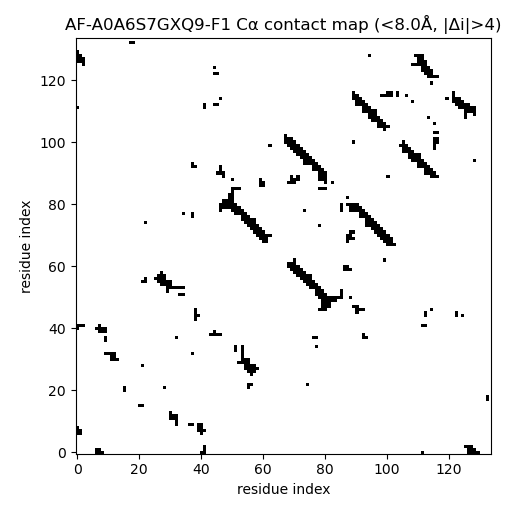5.048 2.730 -15.912 1.00 78.81 117 CYS A C 1
ATOM 900 O O . CYS A 1 117 ? 4.535 1.639 -15.667 1.00 78.81 117 CYS A O 1
ATOM 902 N N . GLY A 1 118 ? 4.944 3.325 -17.107 1.00 62.75 118 GLY A N 1
ATOM 903 C CA . GLY A 1 118 ? 4.053 2.876 -18.188 1.00 62.75 118 GLY A CA 1
ATOM 904 C C . GLY A 1 118 ? 4.348 1.486 -18.761 1.00 62.75 118 GLY A C 1
ATOM 905 O O . GLY A 1 118 ? 3.510 0.939 -19.468 1.00 62.75 118 GLY A O 1
ATOM 906 N N . TRP A 1 119 ? 5.494 0.889 -18.425 1.00 65.00 119 TRP A N 1
ATOM 907 C CA . TRP A 1 119 ? 5.825 -0.490 -18.794 1.00 65.00 119 TRP A CA 1
ATOM 908 C C . TRP A 1 119 ? 5.029 -1.551 -18.012 1.00 65.00 119 TRP A C 1
ATOM 910 O O . TRP A 1 119 ? 5.000 -2.705 -18.422 1.00 65.00 119 TRP A O 1
ATOM 920 N N . PHE A 1 120 ? 4.336 -1.178 -16.929 1.00 63.34 120 PHE A N 1
ATOM 921 C CA . PHE A 1 120 ? 3.484 -2.083 -16.148 1.00 63.34 120 PHE A CA 1
ATOM 922 C C . PHE A 1 120 ? 2.007 -1.893 -16.487 1.00 63.34 120 PHE A C 1
ATOM 924 O O . PHE A 1 120 ? 1.335 -1.191 -15.741 1.00 63.34 120 PHE A O 1
ATOM 931 N N . ASN A 1 121 ? 1.516 -2.474 -17.595 1.00 58.12 121 ASN A N 1
ATOM 932 C CA . ASN A 1 121 ? 0.092 -2.644 -17.983 1.00 58.12 121 ASN A CA 1
ATOM 933 C C . ASN A 1 121 ? -0.925 -1.619 -17.415 1.00 58.12 121 ASN A C 1
ATOM 935 O O . ASN A 1 121 ? -2.030 -1.992 -17.034 1.00 58.12 121 ASN A O 1
ATOM 939 N N . ASN A 1 122 ? -0.539 -0.339 -17.333 1.00 57.31 122 ASN A N 1
ATOM 940 C CA . ASN A 1 122 ? -1.189 0.748 -16.594 1.00 57.31 122 ASN A CA 1
ATOM 941 C C . ASN A 1 122 ? -2.213 0.319 -15.519 1.00 57.31 122 ASN A C 1
ATOM 943 O O . ASN A 1 122 ? -3.370 0.738 -15.574 1.00 57.31 122 ASN A O 1
ATOM 947 N N . THR A 1 123 ? -1.804 -0.467 -14.514 1.00 70.00 123 THR A N 1
ATOM 948 C CA . THR A 1 123 ? -2.687 -0.826 -13.391 1.00 70.00 123 THR A CA 1
ATOM 949 C C . THR A 1 123 ? -2.878 0.385 -12.482 1.00 70.00 123 THR A C 1
ATOM 951 O O . THR A 1 123 ? -2.184 0.552 -11.484 1.00 70.00 123 THR A O 1
ATOM 954 N N . ASN A 1 124 ? -3.774 1.288 -12.875 1.00 83.75 124 ASN A N 1
ATOM 955 C CA . ASN A 1 124 ? -4.307 2.351 -12.032 1.00 83.75 124 ASN A CA 1
ATOM 956 C C . ASN A 1 124 ? -5.789 2.067 -11.795 1.00 83.75 124 ASN A C 1
ATOM 958 O O . ASN A 1 124 ? -6.667 2.613 -12.463 1.00 83.75 124 ASN A O 1
ATOM 962 N N . THR A 1 125 ? -6.043 1.158 -10.863 1.00 91.69 125 THR A N 1
ATOM 963 C CA . THR A 1 125 ? -7.388 0.720 -10.509 1.00 91.69 125 THR A CA 1
ATOM 964 C C . THR A 1 125 ? -7.796 1.429 -9.233 1.00 91.69 125 THR A C 1
ATOM 966 O O . THR A 1 125 ? -7.410 1.020 -8.136 1.00 91.69 125 THR A O 1
ATOM 969 N N . ALA A 1 126 ? -8.574 2.500 -9.375 1.00 94.19 126 ALA A N 1
ATOM 970 C CA . ALA A 1 126 ? -9.220 3.144 -8.242 1.00 94.19 126 ALA A CA 1
ATOM 971 C C . ALA A 1 126 ? -10.282 2.212 -7.640 1.00 94.19 126 ALA A C 1
ATOM 973 O O . ALA A 1 126 ? -10.999 1.513 -8.358 1.00 94.19 126 ALA A O 1
ATOM 974 N N . ALA A 1 127 ? -10.392 2.223 -6.317 1.00 96.19 127 ALA A N 1
ATOM 975 C CA . ALA A 1 127 ? -11.391 1.462 -5.583 1.00 96.19 127 ALA A CA 1
ATOM 976 C C . ALA A 1 127 ? -12.178 2.366 -4.633 1.00 96.19 127 ALA A C 1
ATOM 978 O O . ALA A 1 127 ? -11.730 3.458 -4.283 1.00 96.19 127 ALA A O 1
ATOM 979 N N . PHE A 1 128 ? -13.324 1.878 -4.159 1.00 97.19 128 PHE A N 1
ATOM 980 C CA . PHE A 1 128 ? -13.941 2.403 -2.946 1.00 97.19 128 PHE A CA 1
ATOM 981 C C . PHE A 1 128 ? -13.344 1.688 -1.725 1.00 97.19 128 PHE A C 1
ATOM 983 O O . PHE A 1 128 ? -13.279 0.453 -1.670 1.00 97.19 128 PHE A O 1
ATOM 990 N N . GLY A 1 129 ? -12.862 2.469 -0.763 1.00 96.69 129 GLY A N 1
ATOM 991 C CA . GLY A 1 129 ? -12.108 1.991 0.389 1.00 96.69 129 GLY A CA 1
ATOM 992 C C . GLY A 1 129 ? -12.943 1.968 1.661 1.00 96.69 129 GLY A C 1
ATOM 993 O O . GLY A 1 129 ? -13.722 2.878 1.918 1.00 96.69 129 GLY A O 1
ATOM 994 N N . PHE A 1 130 ? -12.726 0.947 2.479 1.00 96.62 130 PHE A N 1
ATOM 995 C CA . PHE A 1 130 ? -13.314 0.821 3.804 1.00 96.62 130 PHE A CA 1
ATOM 996 C C . PHE A 1 130 ? -12.214 0.393 4.774 1.00 96.62 130 PHE A C 1
ATOM 998 O O . PHE A 1 130 ? -11.384 -0.444 4.416 1.00 96.62 130 PHE A O 1
ATOM 1005 N N . ILE A 1 131 ? -12.227 0.942 5.985 1.00 95.81 131 ILE A N 1
ATOM 1006 C CA . ILE A 1 131 ? -11.379 0.501 7.092 1.00 95.81 131 ILE A CA 1
ATOM 1007 C C . ILE A 1 131 ? -12.312 0.262 8.271 1.00 95.81 131 ILE A C 1
ATOM 1009 O O . ILE A 1 131 ? -12.990 1.186 8.716 1.00 95.81 131 ILE A O 1
ATOM 1013 N N . LEU A 1 132 ? -12.363 -0.981 8.736 1.00 95.06 132 LEU A N 1
ATOM 1014 C CA . LEU A 1 132 ? -13.060 -1.361 9.954 1.00 95.06 132 LEU A CA 1
ATOM 1015 C C . LEU A 1 132 ? -12.012 -1.544 11.052 1.00 95.06 132 LEU A C 1
ATOM 1017 O O . LEU A 1 132 ? -10.992 -2.188 10.821 1.00 95.06 132 LEU A O 1
ATOM 1021 N N . VAL A 1 133 ? -12.256 -0.947 12.213 1.00 92.69 133 VAL A N 1
ATOM 1022 C CA . VAL A 1 133 ? -11.401 -1.055 13.400 1.00 92.69 133 VAL A CA 1
ATOM 1023 C C . VAL A 1 133 ? -12.233 -1.736 14.476 1.00 92.69 133 VAL A C 1
ATOM 1025 O O . VAL A 1 133 ? -13.383 -1.338 14.676 1.00 92.69 133 VAL A O 1
ATOM 1028 N N . GLN A 1 134 ? -11.668 -2.760 15.112 1.00 85.06 134 GLN A N 1
ATOM 1029 C CA . GLN A 1 134 ? -12.317 -3.580 16.133 1.00 85.06 134 GLN A CA 1
ATOM 1030 C C . GLN A 1 134 ? -11.474 -3.608 17.404 1.00 85.06 134 GLN A C 1
ATOM 1032 O O . GLN A 1 134 ? -10.231 -3.594 17.270 1.00 85.06 134 GLN A O 1
#

pLDDT: mean 90.2, std 10.46, range [56.69, 98.31]

Foldseek 3Di:
DAAPNDADDFDFDDDDPDPCVQQVVLDWDFTDRDDVRLCRRDPPFDAADAAWTFTANDWEDDPDLPPLAKTWTAGGWTFHDNDNDPRRTQKIFAAAIWIEHNNDDIDTARGAIQGHHPVPVGRPGHGDDDDDDD

Organism: Paramuricea clavata (NCBI:txid317549)

Sequence (134 aa):
MKVNNVTNWIVIDRQASSLFNEIADGTFKNTTAGKDEWKSLINGSSLQENCNKEGYNFHKGHSDVESGFIYMKIRIGIVANNQNDCDTPNTCIGFGISARGCHIYARNTTCGNLAICGWFNNTNTAAFGFILVQ

Solvent-accessible surface area (backbone atoms only — not comparable to full-atom values): 7629 Å² total; per-residue (Å²): 52,33,49,96,91,46,74,33,79,76,76,77,93,69,94,70,97,44,74,60,76,60,52,71,82,53,50,70,43,77,63,85,61,52,70,68,48,61,39,59,34,39,89,90,55,69,64,45,80,54,13,70,59,38,24,24,29,45,71,39,63,58,89,61,87,86,71,54,51,37,16,38,33,30,45,39,36,36,36,10,15,83,39,89,56,73,70,61,44,44,18,27,36,40,31,52,34,39,33,34,22,72,84,45,76,73,47,73,39,71,18,32,32,37,40,58,42,80,87,48,84,67,43,66,46,72,38,50,73,78,85,88,86,133

Mean predicted aligned error: 4.32 Å